Protein AF-A0A921DIH9-F1 (afdb_monomer)

Structure (mmCIF, N/CA/C/O backbone):
data_AF-A0A921DIH9-F1
#
_entry.id   AF-A0A921DIH9-F1
#
loop_
_atom_site.group_PDB
_atom_site.id
_atom_site.type_symbol
_atom_site.label_atom_id
_atom_site.label_alt_id
_atom_site.label_comp_id
_atom_site.label_asym_id
_atom_site.label_entity_id
_atom_site.label_seq_id
_atom_site.pdbx_PDB_ins_code
_atom_site.Cartn_x
_atom_site.Cartn_y
_atom_site.Cartn_z
_atom_site.occupancy
_atom_site.B_iso_or_equiv
_atom_site.auth_seq_id
_atom_site.auth_comp_id
_atom_site.auth_asym_id
_atom_site.auth_atom_id
_atom_site.pdbx_PDB_model_num
ATOM 1 N N . MET A 1 1 ? 16.502 -21.797 19.575 1.00 37.59 1 MET A N 1
ATOM 2 C CA . MET A 1 1 ? 16.586 -20.372 19.955 1.00 37.59 1 MET A CA 1
ATOM 3 C C . MET A 1 1 ? 15.197 -19.786 19.761 1.00 37.59 1 MET A C 1
ATOM 5 O O . MET A 1 1 ? 14.815 -19.519 18.633 1.00 37.59 1 MET A O 1
ATOM 9 N N . PHE A 1 2 ? 14.389 -19.754 20.820 1.00 39.44 2 PHE A N 1
ATOM 10 C CA . PHE A 1 2 ? 13.019 -19.241 20.759 1.00 39.44 2 PHE A CA 1
ATOM 11 C C . PHE A 1 2 ? 13.066 -17.741 21.042 1.00 39.44 2 PHE A C 1
ATOM 13 O O . PHE A 1 2 ? 13.572 -17.331 22.085 1.00 39.44 2 PHE A O 1
ATOM 20 N N . LEU A 1 3 ? 12.618 -16.938 20.079 1.00 33.50 3 LEU A N 1
ATOM 21 C CA . LEU A 1 3 ? 12.525 -15.490 20.225 1.00 33.50 3 LEU A CA 1
ATOM 22 C C . LEU A 1 3 ? 11.479 -15.159 21.296 1.00 33.50 3 LEU A C 1
ATOM 24 O O . LEU A 1 3 ? 10.417 -15.777 21.368 1.00 33.50 3 LEU A O 1
ATOM 28 N N . THR A 1 4 ? 11.832 -14.219 22.164 1.00 37.19 4 THR A N 1
ATOM 29 C CA . THR A 1 4 ? 11.051 -13.790 23.319 1.00 37.19 4 THR A CA 1
ATOM 30 C C . THR A 1 4 ? 9.763 -13.072 22.903 1.00 37.19 4 THR A C 1
ATOM 32 O O . THR A 1 4 ? 9.679 -12.410 21.869 1.00 37.19 4 THR A O 1
ATOM 35 N N . LYS A 1 5 ? 8.754 -13.216 23.764 1.00 39.66 5 LYS A N 1
ATOM 36 C CA . LYS A 1 5 ? 7.329 -12.865 23.625 1.00 39.66 5 LYS A CA 1
ATOM 37 C C . LYS A 1 5 ? 7.007 -11.388 23.314 1.00 39.66 5 LYS A C 1
ATOM 39 O O . LYS A 1 5 ? 5.841 -11.055 23.172 1.00 39.66 5 LYS A O 1
ATOM 44 N N . GLU A 1 6 ? 8.006 -10.511 23.220 1.00 40.56 6 GLU A N 1
ATOM 45 C CA . GLU A 1 6 ? 7.819 -9.069 22.968 1.00 40.56 6 GLU A CA 1
ATOM 46 C C . GLU A 1 6 ? 8.055 -8.655 21.503 1.00 40.56 6 GLU A C 1
ATOM 48 O O . GLU A 1 6 ? 7.704 -7.543 21.127 1.00 40.56 6 GLU A O 1
ATOM 53 N N . TYR A 1 7 ? 8.557 -9.559 20.648 1.00 40.53 7 TYR A N 1
ATOM 54 C CA . TYR A 1 7 ? 8.670 -9.350 19.191 1.00 40.53 7 TYR A CA 1
ATOM 55 C C . TYR A 1 7 ? 7.970 -10.443 18.358 1.00 40.53 7 TYR A C 1
ATOM 57 O O . TYR A 1 7 ? 8.099 -10.465 17.134 1.00 40.53 7 TYR A O 1
ATOM 65 N N . SER A 1 8 ? 7.234 -11.365 18.996 1.00 43.62 8 SER A N 1
ATOM 66 C CA . SER A 1 8 ? 6.705 -12.581 18.352 1.00 43.62 8 SER A CA 1
ATOM 67 C C . SER A 1 8 ? 5.543 -12.363 17.378 1.00 43.62 8 SER A C 1
ATOM 69 O O . SER A 1 8 ? 5.178 -13.303 16.679 1.00 43.62 8 SER A O 1
ATOM 71 N N . ASP A 1 9 ? 4.999 -11.146 17.294 1.00 46.88 9 ASP A N 1
ATOM 72 C CA . ASP A 1 9 ? 3.783 -10.843 16.529 1.00 46.88 9 ASP A CA 1
ATOM 73 C C . ASP A 1 9 ? 4.052 -9.952 15.304 1.00 46.88 9 ASP A C 1
ATOM 75 O O . ASP A 1 9 ? 3.179 -9.208 14.853 1.00 46.88 9 ASP A O 1
ATOM 79 N N . ILE A 1 10 ? 5.239 -10.045 14.690 1.00 53.78 10 ILE A N 1
ATOM 80 C CA . ILE A 1 10 ? 5.287 -9.772 13.248 1.00 53.78 10 ILE A CA 1
ATOM 81 C C . ILE A 1 10 ? 4.492 -10.907 12.607 1.00 53.78 10 ILE A C 1
ATOM 83 O O . ILE A 1 10 ? 5.004 -12.013 12.433 1.00 53.78 10 ILE A O 1
ATOM 87 N N . SER A 1 11 ? 3.210 -10.653 12.334 1.00 67.12 11 SER A N 1
ATOM 88 C CA . SER A 1 11 ? 2.311 -11.651 11.759 1.00 67.12 11 SER A CA 1
ATOM 89 C C . SER A 1 11 ? 2.969 -12.274 10.524 1.00 67.12 11 SER A C 1
ATOM 91 O O . SER A 1 11 ? 3.609 -11.583 9.727 1.00 67.12 11 SER A O 1
ATOM 93 N N . SER A 1 12 ? 2.836 -13.588 10.325 1.00 69.44 12 SER A N 1
ATOM 94 C CA . SER A 1 12 ? 3.383 -14.246 9.125 1.00 69.44 12 SER A CA 1
ATOM 95 C C . SER A 1 12 ? 2.834 -13.616 7.829 1.00 69.44 12 SER A C 1
ATOM 97 O O . SER A 1 12 ? 3.490 -13.643 6.788 1.00 69.44 12 SER A O 1
ATOM 99 N N . ALA A 1 13 ? 1.680 -12.945 7.906 1.00 73.38 13 ALA A N 1
ATOM 100 C CA . ALA A 1 13 ? 1.138 -12.079 6.866 1.00 73.38 13 ALA A CA 1
ATOM 101 C C . ALA A 1 13 ? 2.035 -10.873 6.524 1.00 73.38 13 ALA A C 1
ATOM 103 O O . ALA A 1 13 ? 2.199 -10.546 5.350 1.00 73.38 13 ALA A O 1
ATOM 104 N N . MET A 1 14 ? 2.661 -10.220 7.510 1.00 75.06 14 MET A N 1
ATOM 105 C CA . MET A 1 14 ? 3.652 -9.167 7.254 1.00 75.06 14 MET A CA 1
ATOM 106 C C . MET A 1 14 ? 4.903 -9.720 6.563 1.00 75.06 14 MET A C 1
ATOM 108 O O . MET A 1 14 ? 5.388 -9.101 5.619 1.00 75.06 14 MET A O 1
ATOM 112 N N . LEU A 1 15 ? 5.389 -10.898 6.973 1.00 83.12 15 LEU A N 1
ATOM 113 C CA . LEU A 1 15 ? 6.574 -11.531 6.371 1.00 83.12 15 LEU A CA 1
ATOM 114 C C . LEU A 1 15 ? 6.340 -12.001 4.929 1.00 83.12 15 LEU A C 1
ATOM 116 O O . LEU A 1 15 ? 7.264 -12.009 4.121 1.00 83.12 15 LEU A O 1
ATOM 120 N N . THR A 1 16 ? 5.107 -12.377 4.598 1.00 87.75 16 THR A N 1
ATOM 121 C CA . THR A 1 16 ? 4.718 -12.825 3.250 1.00 87.75 16 THR A CA 1
ATOM 122 C C . THR A 1 16 ? 4.193 -11.696 2.366 1.00 87.75 16 THR A C 1
ATOM 124 O O . THR A 1 16 ? 3.971 -11.894 1.174 1.00 87.75 16 THR A O 1
ATOM 127 N N . GLY A 1 17 ? 3.967 -10.506 2.929 1.00 91.31 17 GLY A N 1
ATOM 128 C CA . GLY A 1 17 ? 3.298 -9.414 2.228 1.00 91.31 17 GLY A CA 1
ATOM 129 C C . GLY A 1 17 ? 1.804 -9.659 1.981 1.00 91.31 17 GLY A C 1
ATOM 130 O O . GLY A 1 17 ? 1.204 -8.894 1.222 1.00 91.31 17 GLY A O 1
ATOM 131 N N . TYR A 1 18 ? 1.197 -10.665 2.629 1.00 93.75 18 TYR A N 1
ATOM 132 C CA . TYR A 1 18 ? -0.230 -11.007 2.556 1.00 93.75 18 TYR A CA 1
ATOM 133 C C . TYR A 1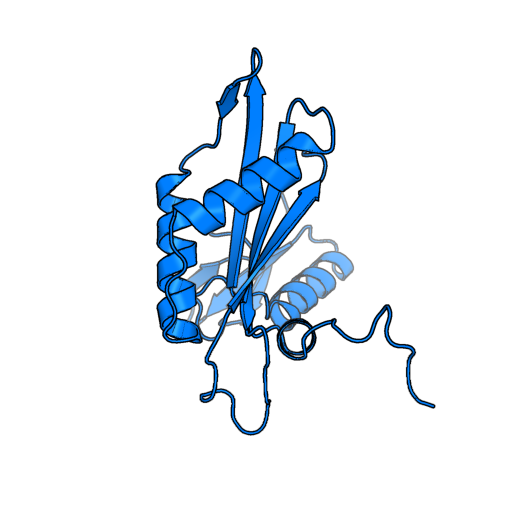 18 ? -1.082 -10.007 3.358 1.00 93.75 18 TYR A C 1
ATOM 135 O O . TYR A 1 18 ? -1.697 -10.305 4.379 1.00 93.75 18 TYR A O 1
ATOM 143 N N . SER A 1 19 ? -1.035 -8.754 2.918 1.00 94.69 19 SER A N 1
ATOM 144 C CA . SER A 1 19 ? -1.712 -7.608 3.518 1.00 94.69 19 SER A CA 1
ATOM 145 C C . SER A 1 19 ? -2.103 -6.604 2.445 1.00 94.69 19 SER A C 1
ATOM 147 O O . SER A 1 19 ? -1.471 -6.532 1.388 1.00 94.69 19 SER A O 1
ATOM 149 N N . VAL A 1 20 ? -3.121 -5.798 2.730 1.00 97.00 20 VAL A N 1
ATOM 150 C CA . VAL A 1 20 ? -3.551 -4.688 1.871 1.00 97.00 20 VAL A CA 1
ATOM 151 C C . VAL A 1 20 ? -3.296 -3.374 2.577 1.00 97.00 20 VAL A C 1
ATOM 153 O O . VAL A 1 20 ? -3.328 -3.304 3.803 1.00 97.00 20 VAL A O 1
ATOM 156 N N . PHE A 1 21 ? -3.033 -2.315 1.821 1.00 96.94 21 PHE A N 1
ATOM 157 C CA . PHE A 1 21 ? -2.804 -1.008 2.413 1.00 96.94 21 PHE A CA 1
ATOM 158 C C . PHE A 1 21 ? -3.357 0.132 1.569 1.00 96.94 21 PHE A C 1
ATOM 160 O O . PHE A 1 21 ? -3.606 0.024 0.368 1.00 96.94 21 PHE A O 1
ATOM 167 N N . THR A 1 22 ? -3.497 1.286 2.205 1.00 97.50 22 THR A N 1
ATOM 168 C CA . THR A 1 22 ? -3.682 2.566 1.532 1.00 97.50 22 THR A CA 1
ATOM 169 C C . THR A 1 22 ? -2.762 3.594 2.175 1.00 97.50 22 THR A C 1
ATOM 171 O O . THR A 1 22 ? -2.407 3.480 3.346 1.00 97.50 22 THR A O 1
ATOM 174 N N . THR A 1 23 ? -2.346 4.583 1.393 1.00 96.75 23 THR A N 1
ATOM 175 C CA . THR A 1 23 ? -1.481 5.670 1.852 1.00 96.75 23 THR A CA 1
ATOM 176 C C . THR A 1 23 ? -2.106 6.983 1.418 1.00 96.75 23 THR A C 1
ATOM 178 O O . THR A 1 23 ? -2.526 7.088 0.264 1.00 96.75 23 THR A O 1
ATOM 181 N N . PHE A 1 24 ? -2.144 7.969 2.306 1.00 96.44 24 PHE A N 1
ATOM 182 C CA . PHE A 1 24 ? -2.628 9.314 2.009 1.00 96.44 24 PHE A CA 1
ATOM 183 C C . PHE A 1 24 ? -1.930 10.355 2.878 1.00 96.44 24 PHE A C 1
ATOM 185 O O . PHE A 1 24 ? -1.359 10.043 3.921 1.00 96.44 24 PHE A O 1
ATOM 192 N N . THR A 1 25 ? -1.974 11.610 2.443 1.00 95.69 25 THR A N 1
ATOM 193 C CA . THR A 1 25 ? -1.528 12.732 3.266 1.00 95.69 25 THR A CA 1
ATOM 194 C C . THR A 1 25 ? -2.656 13.193 4.176 1.00 95.69 25 THR A C 1
ATOM 196 O O . THR A 1 25 ? -3.786 13.365 3.713 1.00 95.69 25 THR A O 1
ATOM 199 N N . VAL A 1 26 ? -2.331 13.442 5.437 1.00 96.19 26 VAL A N 1
ATOM 200 C CA . VAL A 1 26 ? -3.192 14.135 6.393 1.00 96.19 26 VAL A CA 1
ATOM 201 C C . VAL A 1 26 ? -2.622 15.516 6.672 1.00 96.19 26 VAL A C 1
ATOM 203 O O . VAL A 1 26 ? -1.403 15.680 6.751 1.00 96.19 26 VAL A O 1
ATOM 206 N N . GLU A 1 27 ? -3.500 16.490 6.851 1.00 95.38 27 GLU A N 1
ATOM 207 C CA . GLU A 1 27 ? -3.155 17.837 7.291 1.00 95.38 27 GLU A CA 1
ATOM 208 C C . GLU A 1 27 ? -3.973 18.187 8.533 1.00 95.38 27 GLU A C 1
ATOM 210 O O . GLU A 1 27 ? -5.162 17.872 8.606 1.00 95.38 27 GLU A O 1
ATOM 215 N N . ASN A 1 28 ? -3.334 18.826 9.510 1.00 93.62 28 ASN A N 1
ATOM 216 C CA . ASN A 1 28 ? -4.012 19.409 10.659 1.00 93.62 28 ASN A CA 1
ATOM 217 C C . ASN A 1 28 ? -3.991 20.930 10.516 1.00 93.62 28 ASN A C 1
ATOM 219 O O . ASN A 1 28 ? -2.932 21.553 10.578 1.00 93.62 28 ASN A O 1
ATOM 223 N N . ILE A 1 29 ? -5.168 21.515 10.299 1.00 93.69 29 ILE A N 1
ATOM 224 C CA . ILE A 1 29 ? -5.342 22.957 10.129 1.00 93.69 29 ILE A CA 1
ATOM 225 C C . ILE A 1 29 ? -6.380 23.409 11.150 1.00 93.69 29 ILE A C 1
ATOM 227 O O . ILE A 1 29 ? -7.531 22.975 11.097 1.00 93.69 29 ILE A O 1
ATOM 231 N N . ASN A 1 30 ? -5.981 24.283 12.077 1.00 92.06 30 ASN A N 1
ATOM 232 C CA . ASN A 1 30 ? -6.845 24.804 13.142 1.00 92.06 30 ASN A CA 1
ATOM 233 C C . ASN A 1 30 ? -7.549 23.688 13.943 1.00 92.06 30 ASN A C 1
ATOM 235 O O . ASN A 1 30 ? -8.764 23.733 14.142 1.00 92.06 30 ASN A O 1
ATOM 239 N N . ASN A 1 31 ? -6.792 22.668 14.364 1.00 88.38 31 ASN A N 1
ATOM 240 C CA . ASN A 1 31 ? -7.279 21.493 15.101 1.00 88.38 31 ASN A CA 1
ATOM 241 C C . ASN A 1 31 ? -8.338 20.659 14.355 1.00 88.38 31 ASN A C 1
ATOM 243 O O . ASN A 1 31 ? -9.114 19.932 14.976 1.00 88.38 31 ASN A O 1
ATOM 247 N N . LYS A 1 32 ? -8.377 20.742 13.021 1.00 92.12 32 LYS A N 1
ATOM 248 C CA . LYS A 1 32 ? -9.220 19.904 12.163 1.00 92.12 32 LYS A CA 1
ATOM 249 C C . LYS A 1 32 ? -8.353 19.053 11.248 1.00 92.12 32 LYS A C 1
ATOM 251 O O . LYS A 1 32 ? -7.366 19.530 10.694 1.00 92.12 32 LYS A O 1
ATOM 256 N N . ILE A 1 33 ? -8.759 17.798 11.087 1.00 94.31 33 ILE A N 1
ATOM 257 C CA . ILE A 1 33 ? -8.059 16.793 10.290 1.00 94.31 33 ILE A CA 1
ATOM 258 C C . ILE A 1 33 ? -8.624 16.806 8.871 1.00 94.31 33 ILE A C 1
ATOM 260 O O . ILE A 1 33 ? -9.817 16.578 8.673 1.00 94.31 33 ILE A O 1
ATOM 264 N N . TYR A 1 34 ? -7.760 17.027 7.887 1.00 95.75 34 TYR A N 1
ATOM 265 C CA . TYR A 1 34 ? -8.109 17.018 6.472 1.00 95.75 34 TYR A CA 1
ATOM 266 C C . TYR A 1 34 ? -7.359 15.904 5.754 1.00 95.75 34 TYR A C 1
ATOM 268 O O . TYR A 1 34 ? -6.140 15.776 5.861 1.00 95.75 34 TYR A O 1
ATOM 276 N N . VAL A 1 35 ? -8.101 15.104 4.989 1.00 96.06 35 VAL A N 1
ATOM 277 C CA . VAL A 1 35 ? -7.550 14.058 4.128 1.00 96.06 35 VAL A CA 1
ATOM 278 C C . VAL A 1 35 ? -8.201 14.172 2.759 1.00 96.06 35 VAL A C 1
ATOM 280 O O . VAL A 1 35 ? -9.422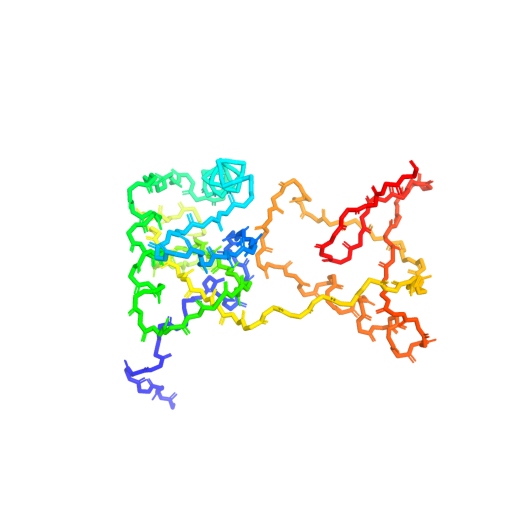 14.067 2.618 1.00 96.06 35 VAL A O 1
ATOM 283 N N . LYS A 1 36 ? -7.384 14.371 1.725 1.00 94.81 36 LYS A N 1
ATOM 284 C CA . LYS A 1 36 ? -7.876 14.405 0.347 1.00 94.81 36 LYS A CA 1
ATOM 285 C C . LYS A 1 36 ? -8.369 13.017 -0.057 1.00 94.81 36 LYS A C 1
ATOM 287 O O . LYS A 1 36 ? -7.682 12.028 0.172 1.00 94.81 36 LYS A O 1
ATOM 292 N N . ALA A 1 37 ? -9.540 12.966 -0.694 1.00 96.38 37 ALA A N 1
ATOM 293 C CA . ALA A 1 37 ? -10.123 11.736 -1.234 1.00 96.38 37 ALA A CA 1
ATOM 294 C C . ALA A 1 37 ? -10.271 10.597 -0.201 1.00 96.38 37 ALA A C 1
ATOM 296 O O . ALA A 1 37 ? -10.190 9.423 -0.562 1.00 96.38 37 ALA A O 1
ATOM 297 N N . PHE A 1 38 ? -10.492 10.932 1.078 1.00 97.31 38 PHE A N 1
ATOM 298 C CA . PHE A 1 38 ? -10.556 9.957 2.172 1.00 97.31 38 PHE A CA 1
ATOM 299 C C . PHE A 1 38 ? -11.488 8.779 1.869 1.00 97.31 38 PHE A C 1
ATOM 301 O O . PHE A 1 38 ? -11.075 7.628 1.971 1.00 97.31 38 PHE A O 1
ATOM 308 N N . GLU A 1 39 ? -12.704 9.053 1.397 1.00 97.25 39 GLU A N 1
ATOM 309 C CA . GLU A 1 39 ? -13.680 8.001 1.096 1.00 97.25 39 GLU A CA 1
ATOM 310 C C . GLU A 1 39 ? -13.218 7.063 -0.033 1.00 97.25 39 GLU A C 1
ATOM 312 O O . GLU A 1 39 ? -13.470 5.863 0.039 1.00 97.25 39 GLU A O 1
ATOM 317 N N . LEU A 1 40 ? -12.448 7.546 -1.020 1.00 97.81 40 LEU A N 1
ATOM 318 C CA . LEU A 1 40 ? -11.844 6.675 -2.041 1.00 97.81 40 LEU A CA 1
ATOM 319 C C . LEU A 1 40 ? -10.758 5.774 -1.440 1.00 97.81 40 LEU A C 1
ATOM 321 O O . LEU A 1 40 ? -10.663 4.595 -1.785 1.00 97.81 40 LEU A O 1
ATOM 325 N N . HIS A 1 41 ? -9.953 6.307 -0.515 1.00 97.88 41 HIS A N 1
ATOM 326 C CA . HIS A 1 41 ? -8.951 5.515 0.198 1.00 97.88 41 HIS A CA 1
ATOM 327 C C . HIS A 1 41 ? -9.594 4.424 1.057 1.00 97.88 41 HIS A C 1
ATOM 329 O O . HIS A 1 41 ? -9.106 3.294 1.029 1.00 97.88 41 HIS A O 1
ATOM 335 N N . ILE A 1 42 ? -10.666 4.750 1.788 1.00 98.00 42 ILE A N 1
ATOM 336 C CA . ILE A 1 42 ? -11.389 3.802 2.642 1.00 98.00 42 ILE A CA 1
ATOM 337 C C . ILE A 1 42 ? -12.116 2.756 1.808 1.00 98.00 42 ILE A C 1
ATOM 339 O O . ILE A 1 42 ? -12.002 1.571 2.115 1.00 98.00 42 ILE A O 1
ATOM 343 N N . LYS A 1 43 ? -12.800 3.163 0.732 1.00 97.88 43 LYS A N 1
ATOM 344 C CA . LYS A 1 43 ? -13.470 2.224 -0.170 1.00 97.88 43 LYS A CA 1
ATOM 345 C C . LYS A 1 43 ? -12.479 1.197 -0.715 1.00 97.88 43 LYS A C 1
ATOM 347 O O . LYS A 1 43 ? -12.663 0.010 -0.489 1.00 97.88 43 LYS A O 1
ATOM 352 N N . ARG A 1 44 ? -11.375 1.650 -1.322 1.00 97.12 44 ARG A N 1
ATOM 353 C CA . ARG A 1 44 ? -10.352 0.745 -1.867 1.00 97.12 44 ARG A CA 1
ATOM 354 C C . ARG A 1 44 ? -9.758 -0.176 -0.801 1.00 97.12 44 ARG A C 1
ATOM 356 O O . ARG A 1 44 ? -9.488 -1.336 -1.077 1.00 97.12 44 ARG A O 1
ATOM 363 N N . LEU A 1 45 ? -9.507 0.339 0.404 1.00 98.12 45 LEU A N 1
ATOM 364 C CA . LEU A 1 45 ? -8.944 -0.464 1.488 1.00 98.12 45 LEU A CA 1
ATOM 365 C C . LEU A 1 45 ? -9.903 -1.593 1.907 1.00 98.12 45 LEU A C 1
ATOM 367 O O . LEU A 1 45 ? -9.461 -2.726 2.078 1.00 98.12 45 LEU A O 1
ATOM 371 N N . LYS A 1 46 ? -11.200 -1.284 2.029 1.00 98.25 46 LYS A N 1
ATOM 372 C CA . LYS A 1 46 ? -12.254 -2.251 2.356 1.00 98.25 46 LYS A CA 1
ATOM 373 C C . LYS A 1 46 ? -12.453 -3.279 1.246 1.00 98.25 46 LYS A C 1
ATOM 375 O O . LYS A 1 46 ? -12.423 -4.465 1.546 1.00 98.25 46 LYS A O 1
ATOM 380 N N . ASP A 1 47 ? -12.575 -2.832 -0.004 1.00 98.12 47 ASP A N 1
ATOM 381 C CA . ASP A 1 47 ? -12.732 -3.718 -1.164 1.00 98.12 47 ASP A CA 1
ATOM 382 C C . ASP A 1 47 ? -11.543 -4.696 -1.259 1.00 98.12 47 ASP A C 1
ATOM 384 O O . ASP A 1 47 ? -11.720 -5.899 -1.408 1.00 98.12 47 ASP A O 1
ATOM 388 N N . ASN A 1 48 ? -10.307 -4.205 -1.099 1.00 97.88 48 ASN A N 1
ATOM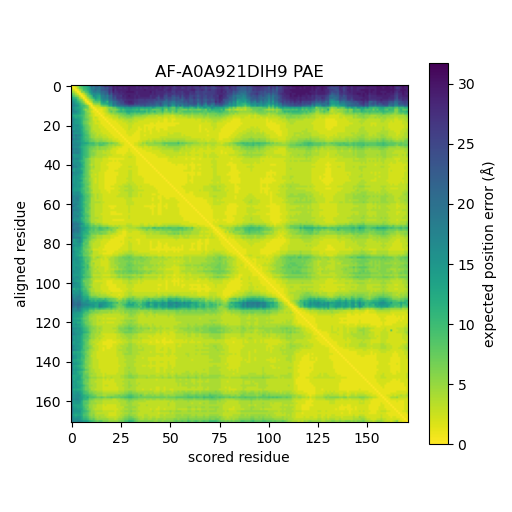 389 C CA . ASN A 1 48 ? -9.125 -5.068 -1.150 1.00 97.88 48 ASN A CA 1
ATOM 390 C C . ASN A 1 48 ? -9.077 -6.067 0.021 1.00 97.88 48 ASN A C 1
ATOM 392 O O . ASN A 1 48 ? -8.600 -7.186 -0.154 1.00 97.88 48 ASN A O 1
ATOM 396 N N . SER A 1 49 ? -9.542 -5.665 1.209 1.00 97.56 49 SER A N 1
ATOM 397 C CA . SER A 1 49 ? -9.650 -6.544 2.382 1.00 97.56 49 SER A CA 1
ATOM 398 C C . SER A 1 49 ? -10.684 -7.648 2.159 1.00 97.56 49 SER A C 1
ATOM 400 O O . SER A 1 49 ? -10.431 -8.803 2.491 1.00 97.56 49 SER A O 1
ATOM 402 N N . GLU A 1 50 ? -11.817 -7.314 1.539 1.00 97.50 50 GLU A N 1
ATOM 403 C CA . GLU A 1 50 ? -12.843 -8.282 1.149 1.00 97.50 50 GLU A CA 1
ATOM 404 C C . GLU A 1 50 ? -12.292 -9.307 0.160 1.00 97.50 50 GLU A C 1
ATOM 406 O O . GLU A 1 50 ? -12.406 -10.505 0.390 1.00 97.50 50 GLU A O 1
ATOM 411 N N . VAL A 1 51 ? -11.629 -8.844 -0.902 1.00 96.44 51 VAL A N 1
ATOM 412 C CA . VAL A 1 51 ? -11.075 -9.730 -1.933 1.00 96.44 51 VAL A CA 1
ATOM 413 C C . VAL A 1 51 ? -10.014 -10.671 -1.360 1.00 96.44 51 VAL A C 1
ATOM 415 O O . VAL A 1 51 ? -9.982 -11.843 -1.723 1.00 96.44 51 VAL A O 1
ATOM 418 N N . LEU A 1 52 ? -9.134 -10.178 -0.480 1.00 94.00 52 LEU A N 1
ATOM 419 C CA . LEU A 1 52 ? -7.995 -10.969 -0.004 1.00 94.00 52 LEU A CA 1
ATOM 420 C C . LEU A 1 52 ? -8.322 -11.857 1.208 1.00 94.00 52 LEU A C 1
ATOM 422 O O . LEU A 1 52 ? -7.699 -12.908 1.375 1.00 94.00 52 LEU A O 1
ATOM 426 N N . PHE A 1 53 ? -9.258 -11.430 2.062 1.00 94.50 53 PHE A N 1
ATOM 427 C CA . PHE A 1 53 ? -9.537 -12.073 3.353 1.00 94.50 53 PHE A CA 1
ATOM 428 C C . PHE A 1 53 ? -10.994 -12.495 3.541 1.00 94.50 53 PHE A C 1
ATOM 430 O O . PHE A 1 53 ? -11.288 -13.173 4.518 1.00 94.50 53 PHE A O 1
ATOM 437 N N . GLY A 1 54 ? -11.918 -12.057 2.682 1.00 96.44 54 GLY A N 1
ATOM 438 C CA . GLY A 1 54 ? -13.358 -12.223 2.904 1.00 96.44 54 GLY A CA 1
ATOM 439 C C . GLY A 1 54 ? -13.903 -11.390 4.071 1.00 96.44 54 GLY A C 1
ATOM 440 O O . GLY A 1 54 ? -15.008 -11.643 4.540 1.00 96.44 54 GLY A O 1
ATOM 441 N N . ILE A 1 55 ? -13.134 -10.413 4.570 1.00 97.12 55 ILE A N 1
ATOM 442 C CA . ILE A 1 55 ? -13.468 -9.636 5.770 1.00 97.12 55 ILE A CA 1
ATOM 443 C C . ILE A 1 55 ? -13.427 -8.146 5.449 1.00 97.12 55 ILE A C 1
ATOM 445 O O . ILE A 1 55 ? -12.423 -7.623 4.959 1.00 97.12 55 ILE A O 1
ATOM 449 N N . ILE A 1 56 ? -14.509 -7.448 5.791 1.00 97.81 56 ILE A N 1
ATOM 450 C CA . ILE A 1 56 ? -14.654 -6.005 5.601 1.00 97.81 56 ILE A CA 1
ATOM 451 C C . ILE A 1 56 ? -14.621 -5.315 6.969 1.00 97.81 56 ILE A C 1
ATOM 453 O O . ILE A 1 56 ? -15.623 -5.365 7.685 1.00 97.81 56 ILE A O 1
ATOM 457 N N . PRO A 1 57 ? -13.534 -4.616 7.344 1.00 96.69 57 PRO A N 1
ATOM 458 C CA . PRO A 1 57 ? -13.558 -3.800 8.548 1.00 96.69 57 PRO A CA 1
ATOM 459 C C . PRO A 1 57 ? -14.540 -2.638 8.407 1.00 96.69 57 PRO A C 1
ATOM 461 O O . PRO A 1 57 ? -14.747 -2.056 7.330 1.00 96.69 57 PRO A O 1
ATOM 464 N N . THR A 1 58 ? -15.14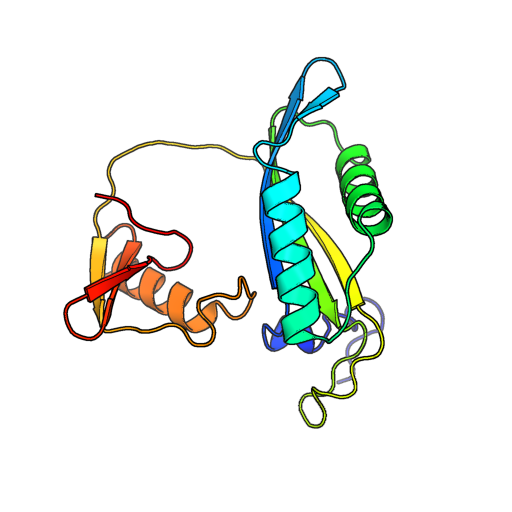1 -2.264 9.527 1.00 97.31 58 THR A N 1
ATOM 465 C CA . THR A 1 58 ? -16.051 -1.130 9.590 1.00 97.31 58 THR A CA 1
ATOM 466 C C . THR A 1 58 ? -15.286 0.178 9.409 1.00 97.31 58 THR A C 1
ATOM 468 O O . THR A 1 58 ? -14.112 0.328 9.760 1.00 97.31 58 THR A O 1
ATOM 471 N N . ARG A 1 59 ? -15.979 1.193 8.882 1.00 96.12 59 ARG A N 1
ATOM 472 C CA . ARG A 1 59 ? -15.414 2.545 8.782 1.00 96.12 59 ARG A CA 1
ATOM 473 C C . ARG A 1 59 ? -15.036 3.087 10.164 1.00 96.12 59 ARG A C 1
ATOM 475 O O . ARG A 1 59 ? -14.026 3.769 10.288 1.00 96.12 59 ARG A O 1
ATOM 482 N N . THR A 1 60 ? -15.839 2.776 11.180 1.00 97.50 60 THR A N 1
ATOM 483 C CA . THR A 1 60 ? -15.622 3.208 12.563 1.00 97.50 60 THR A CA 1
ATOM 484 C C . THR A 1 60 ? -14.319 2.653 13.127 1.00 97.50 60 THR A C 1
ATOM 486 O O . THR A 1 60 ? -13.548 3.425 13.685 1.00 97.50 60 THR A O 1
ATOM 489 N N . GLU A 1 61 ? -14.020 1.367 12.920 1.00 97.19 61 GLU A N 1
ATOM 490 C CA . GLU A 1 61 ? -12.748 0.765 13.349 1.00 97.19 61 GLU A CA 1
ATOM 491 C C . GLU A 1 61 ? -11.551 1.432 12.670 1.00 97.19 61 GLU A C 1
ATOM 493 O O . GLU A 1 61 ? -10.585 1.799 13.339 1.00 97.19 61 GLU A O 1
ATOM 498 N N . ILE A 1 62 ? -11.628 1.656 11.353 1.00 97.44 62 ILE A N 1
ATOM 499 C CA . ILE A 1 62 ? -10.543 2.310 10.609 1.00 97.44 62 ILE A CA 1
ATOM 500 C C . ILE A 1 62 ? -10.316 3.736 11.123 1.00 97.44 62 ILE A C 1
ATOM 502 O O . ILE A 1 62 ? -9.180 4.124 11.391 1.00 97.44 62 ILE A O 1
ATOM 506 N N . VAL A 1 63 ? -11.386 4.517 11.291 1.00 97.00 63 VAL A N 1
ATOM 507 C CA . VAL A 1 63 ? -11.298 5.894 11.797 1.00 97.00 63 VAL A CA 1
ATOM 508 C C . VAL A 1 63 ? -10.767 5.921 13.227 1.00 97.00 63 VAL A C 1
ATOM 510 O O . VAL A 1 63 ? -9.894 6.734 13.513 1.00 97.00 63 VAL A O 1
ATOM 513 N N . ALA A 1 64 ? -11.215 5.017 14.101 1.00 97.19 64 ALA A N 1
ATOM 514 C CA . ALA A 1 64 ? -10.726 4.933 15.473 1.00 97.19 64 ALA A CA 1
ATOM 515 C C . ALA A 1 64 ? -9.207 4.703 15.524 1.00 97.19 64 ALA A C 1
ATOM 517 O O . ALA A 1 64 ? -8.512 5.392 16.268 1.00 97.19 64 ALA A O 1
ATOM 518 N N . GLN A 1 65 ? -8.675 3.808 14.684 1.00 97.25 65 GLN A N 1
ATOM 519 C CA . GLN A 1 65 ? -7.232 3.559 14.601 1.00 97.25 65 GLN A CA 1
ATOM 520 C C . GLN A 1 65 ? -6.457 4.772 14.073 1.00 97.25 65 GLN A C 1
ATOM 522 O O . GLN A 1 65 ? -5.407 5.118 14.615 1.00 97.25 65 GLN A O 1
ATOM 527 N N . ILE A 1 66 ? -6.986 5.458 13.053 1.00 96.31 66 ILE A N 1
ATOM 528 C CA . ILE A 1 66 ? -6.387 6.694 12.528 1.00 96.31 66 ILE A CA 1
ATOM 529 C C . ILE A 1 66 ? -6.350 7.774 13.614 1.00 96.31 66 ILE A C 1
ATOM 531 O O . ILE A 1 66 ? -5.305 8.377 13.844 1.00 96.31 66 ILE A O 1
ATOM 535 N N . THR A 1 67 ? -7.475 8.029 14.284 1.00 95.12 67 THR A N 1
ATOM 536 C CA . THR A 1 67 ? -7.577 9.071 15.309 1.00 95.12 67 THR A CA 1
ATOM 537 C C . THR A 1 67 ? -6.680 8.764 16.502 1.00 95.12 67 THR A C 1
ATOM 539 O O . THR A 1 67 ? -5.975 9.662 16.955 1.00 95.12 67 THR A O 1
ATOM 542 N N . ASN A 1 68 ? -6.643 7.507 16.955 1.00 95.81 68 ASN A N 1
ATOM 543 C CA . ASN A 1 68 ? -5.753 7.068 18.028 1.00 95.81 68 ASN A CA 1
ATOM 544 C C . ASN A 1 68 ? -4.276 7.297 17.675 1.00 95.81 68 ASN A C 1
ATOM 546 O O . ASN A 1 68 ? -3.524 7.826 18.488 1.00 95.81 68 ASN A O 1
ATOM 550 N N . PHE A 1 69 ? -3.860 6.962 16.449 1.00 95.56 69 PHE A N 1
ATOM 551 C CA . PHE A 1 69 ? -2.500 7.240 15.981 1.00 95.56 69 PHE A CA 1
ATOM 552 C C . PHE A 1 69 ? -2.208 8.749 15.959 1.00 95.56 69 PHE A C 1
ATOM 554 O O . PHE A 1 69 ? -1.188 9.206 16.471 1.00 95.56 69 PHE A O 1
ATOM 561 N N . LEU A 1 70 ? -3.127 9.547 15.411 1.00 94.50 70 LEU A N 1
ATOM 562 C CA . LEU A 1 70 ? -2.942 10.991 15.250 1.00 94.50 70 LEU A CA 1
ATOM 563 C C . LEU A 1 70 ? -2.964 11.772 16.570 1.00 94.50 70 LEU A C 1
ATOM 565 O O . LEU A 1 70 ? -2.395 12.859 16.626 1.00 94.50 70 LEU A O 1
ATOM 569 N N . SER A 1 71 ? -3.580 11.245 17.633 1.00 93.56 71 SER A N 1
ATOM 570 C CA . SER A 1 71 ? -3.573 11.889 18.954 1.00 93.56 71 SER A CA 1
ATOM 571 C C . SER A 1 71 ? -2.248 11.751 19.709 1.00 93.56 71 SER A C 1
ATOM 573 O O . SER A 1 71 ? -2.044 12.446 20.699 1.00 93.56 71 SER A O 1
ATOM 575 N N . GLN A 1 72 ? -1.341 10.875 19.266 1.00 90.88 72 GLN A N 1
ATOM 576 C CA . GLN A 1 72 ? -0.101 10.576 19.996 1.00 90.88 72 GLN A CA 1
ATOM 577 C C . GLN A 1 72 ? 0.964 11.672 19.877 1.00 90.88 72 GLN A C 1
ATOM 579 O O . GLN A 1 72 ? 1.830 11.783 20.744 1.00 90.88 72 GLN A O 1
ATOM 584 N N . LYS A 1 73 ? 0.945 12.471 18.805 1.00 86.44 73 LYS A N 1
ATOM 585 C CA . LYS A 1 73 ? 1.950 13.511 18.559 1.00 86.44 73 LYS A CA 1
ATOM 586 C C . LYS A 1 73 ? 1.356 14.651 17.742 1.00 86.44 73 LYS A C 1
ATOM 588 O O . LYS A 1 73 ? 0.578 14.414 16.827 1.00 86.44 73 LYS A O 1
ATOM 593 N N . LEU A 1 74 ? 1.778 15.883 18.026 1.00 89.06 74 LEU A N 1
ATOM 594 C CA . LEU A 1 74 ? 1.439 17.042 17.200 1.00 89.06 74 LEU A CA 1
ATOM 595 C C . LEU A 1 74 ? 2.035 16.916 15.792 1.00 89.06 74 LEU A C 1
ATOM 597 O O . LEU A 1 74 ? 3.160 16.447 15.609 1.00 89.06 74 LEU A O 1
ATOM 601 N N . TYR A 1 75 ? 1.279 17.372 14.798 1.00 90.31 75 TYR A N 1
ATOM 602 C CA . TYR A 1 75 ? 1.687 17.381 13.399 1.00 90.31 75 TYR A CA 1
ATOM 603 C C . TYR A 1 75 ? 0.965 18.483 12.632 1.00 90.31 75 TYR A C 1
ATOM 605 O O . TYR A 1 75 ? -0.179 18.800 12.942 1.00 90.31 75 TYR A O 1
ATOM 613 N N . THR A 1 76 ? 1.612 19.008 11.591 1.00 91.38 76 THR A N 1
ATOM 614 C CA . THR A 1 76 ? 0.966 19.889 10.602 1.00 91.38 76 THR A CA 1
ATOM 615 C C . THR A 1 76 ? 0.566 19.097 9.362 1.00 91.38 76 THR A C 1
ATOM 617 O O . THR A 1 76 ? -0.544 19.238 8.858 1.00 91.38 76 THR A O 1
ATOM 620 N N . LYS A 1 77 ? 1.456 18.218 8.885 1.00 94.19 77 LYS A N 1
ATOM 621 C CA . LYS A 1 77 ? 1.236 17.363 7.716 1.00 94.19 77 LYS A CA 1
ATOM 622 C C . LYS A 1 77 ? 2.002 16.052 7.849 1.00 94.19 77 LYS A C 1
ATOM 624 O O . LYS A 1 77 ? 3.174 16.062 8.219 1.00 94.19 77 LYS A O 1
ATOM 629 N N . GLN A 1 78 ? 1.361 14.931 7.533 1.00 94.81 78 GLN A N 1
ATOM 630 C CA . GLN A 1 78 ? 1.994 13.609 7.549 1.00 94.81 78 GLN A CA 1
ATOM 631 C C . GLN A 1 78 ? 1.530 12.751 6.377 1.00 94.81 78 GLN A C 1
ATOM 633 O O . GLN A 1 78 ? 0.425 12.916 5.866 1.00 94.81 78 GLN A O 1
ATOM 638 N N . LEU A 1 79 ? 2.368 11.801 5.974 1.00 95.62 79 LEU A N 1
ATOM 639 C CA . LEU A 1 79 ? 1.979 10.695 5.112 1.00 95.62 79 LEU A CA 1
ATOM 640 C C . LEU A 1 79 ? 1.584 9.524 6.010 1.00 95.62 79 LEU A C 1
ATOM 642 O O . LEU A 1 79 ? 2.459 8.919 6.630 1.00 95.62 79 LEU A O 1
ATOM 646 N N . LEU A 1 80 ? 0.292 9.205 6.070 1.00 96.62 80 LEU A N 1
ATOM 647 C CA . LEU A 1 80 ? -0.202 8.030 6.781 1.00 96.62 80 LEU A CA 1
ATOM 648 C C . LEU A 1 80 ? -0.299 6.846 5.838 1.00 96.62 80 LEU A C 1
ATOM 650 O O . LEU A 1 80 ? -0.739 6.973 4.694 1.00 96.62 80 LEU A O 1
ATOM 654 N N . ARG A 1 81 ? 0.047 5.677 6.362 1.00 96.69 81 ARG A N 1
ATOM 655 C CA . ARG A 1 81 ? -0.256 4.380 5.779 1.00 96.69 81 ARG A CA 1
ATOM 656 C C . ARG A 1 81 ? -1.142 3.610 6.744 1.00 96.69 81 ARG A C 1
ATOM 658 O O . ARG A 1 81 ? -0.834 3.503 7.925 1.00 96.69 81 ARG A O 1
ATOM 665 N N . ILE A 1 82 ? -2.209 3.039 6.206 1.00 96.94 82 ILE A N 1
ATOM 666 C CA . ILE A 1 82 ?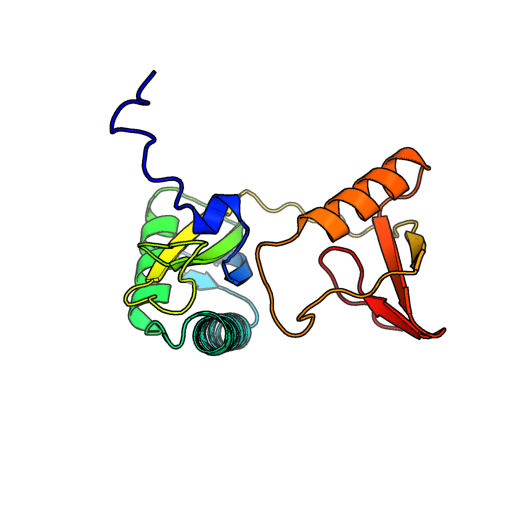 -3.076 2.099 6.909 1.00 96.94 82 ILE A CA 1
ATOM 667 C C . ILE A 1 82 ? -2.916 0.757 6.222 1.00 96.94 82 ILE A C 1
ATOM 669 O O . ILE A 1 82 ? -3.095 0.685 5.005 1.00 96.94 82 ILE A O 1
ATOM 673 N N . ALA A 1 83 ? -2.588 -0.276 6.986 1.00 95.94 83 ALA A N 1
ATOM 674 C CA . ALA A 1 83 ? -2.513 -1.648 6.513 1.00 95.94 83 ALA A CA 1
ATOM 675 C C . ALA A 1 83 ? -3.548 -2.516 7.233 1.00 95.94 83 ALA A C 1
ATOM 677 O O . ALA A 1 83 ? -3.762 -2.350 8.433 1.00 95.94 83 ALA A O 1
ATOM 678 N N . ILE A 1 84 ? -4.157 -3.443 6.495 1.00 96.00 84 ILE A N 1
ATOM 679 C CA . ILE A 1 84 ? -4.981 -4.526 7.028 1.00 96.00 84 ILE A CA 1
ATOM 680 C C . ILE A 1 84 ? -4.268 -5.839 6.738 1.00 96.00 84 ILE A C 1
ATOM 682 O O . ILE A 1 84 ? -3.848 -6.088 5.603 1.00 96.00 84 ILE A O 1
ATOM 686 N N . TYR A 1 85 ? -4.147 -6.677 7.757 1.00 94.25 85 TYR A N 1
ATOM 687 C CA . TYR A 1 85 ? -3.565 -8.007 7.645 1.00 94.25 85 TYR A CA 1
ATOM 688 C C . TYR A 1 85 ? -4.316 -8.996 8.544 1.00 94.25 85 TYR A C 1
ATOM 690 O O . TYR A 1 85 ? -4.934 -8.575 9.524 1.00 94.25 85 TYR A O 1
ATOM 698 N N . PRO A 1 86 ? -4.275 -10.302 8.249 1.00 92.88 86 PRO A N 1
ATOM 699 C CA . PRO A 1 86 ? -4.856 -11.317 9.115 1.00 92.88 86 PRO A CA 1
ATOM 700 C C . PRO A 1 86 ? -4.180 -11.337 10.486 1.00 92.88 86 PRO A C 1
ATOM 702 O O . PRO A 1 86 ? -2.953 -11.374 10.580 1.00 92.88 86 PRO A O 1
ATOM 705 N N . LYS A 1 87 ? -4.978 -11.363 11.554 1.00 89.06 87 LYS A N 1
ATOM 706 C CA . LYS A 1 87 ? -4.474 -11.453 12.934 1.00 89.06 87 LYS A CA 1
ATOM 707 C C . LYS A 1 87 ? -3.703 -12.754 13.176 1.00 89.06 87 LYS A C 1
ATOM 709 O O . LYS A 1 87 ? -2.697 -12.765 13.874 1.00 89.06 87 LYS A O 1
ATOM 714 N N . SER A 1 88 ? -4.185 -13.836 12.570 1.00 86.00 88 SER A N 1
ATOM 715 C CA . SER A 1 88 ? -3.519 -15.132 12.476 1.00 86.00 88 SER A CA 1
ATOM 716 C C . SER A 1 88 ? -3.446 -15.522 11.004 1.00 86.00 88 SER A C 1
ATOM 718 O O . SER A 1 88 ? -4.419 -15.341 10.272 1.00 86.00 88 SER A O 1
ATOM 720 N N . PHE A 1 89 ? -2.295 -16.022 10.557 1.00 87.62 89 PHE A N 1
ATOM 721 C CA . PHE A 1 89 ? -2.098 -16.423 9.168 1.00 87.62 89 PHE A CA 1
ATOM 722 C C . PHE A 1 89 ? -1.293 -17.717 9.082 1.00 87.62 89 PHE A C 1
ATOM 724 O O . PHE A 1 89 ? -0.195 -17.833 9.635 1.00 87.62 89 PHE A O 1
ATOM 731 N N . SER A 1 90 ? -1.844 -18.685 8.352 1.00 86.94 90 SER A N 1
ATOM 732 C CA . SER A 1 90 ? -1.181 -19.938 8.017 1.00 86.94 90 SER A CA 1
ATOM 733 C C . SER A 1 90 ? -0.874 -19.963 6.527 1.00 86.94 90 SER A C 1
ATOM 735 O O . SER A 1 90 ? -1.785 -19.960 5.704 1.00 86.94 90 SER A O 1
ATOM 737 N N . ILE A 1 91 ? 0.408 -20.053 6.172 1.00 87.62 91 ILE A N 1
ATOM 738 C CA . ILE A 1 91 ? 0.834 -20.171 4.769 1.00 87.62 91 ILE A CA 1
ATOM 739 C C . ILE A 1 91 ? 0.278 -21.453 4.133 1.00 87.62 91 ILE A C 1
ATOM 741 O O . ILE A 1 91 ? -0.040 -21.461 2.949 1.00 87.62 91 ILE A O 1
ATOM 745 N N . SER A 1 92 ? 0.129 -22.533 4.910 1.00 90.44 92 SER A N 1
ATOM 746 C CA . SER A 1 92 ? -0.433 -23.795 4.415 1.00 90.44 92 SER A CA 1
ATOM 747 C C . SER A 1 92 ? -1.956 -23.769 4.291 1.00 90.44 92 SER A C 1
ATOM 749 O O . SER A 1 92 ? -2.518 -24.630 3.617 1.00 90.44 92 SER A O 1
ATOM 751 N N . ARG A 1 93 ? -2.627 -22.807 4.939 1.00 89.88 93 ARG A N 1
ATOM 752 C CA . ARG A 1 93 ? -4.088 -22.655 4.943 1.00 89.88 93 ARG A CA 1
ATOM 753 C C . ARG A 1 93 ? -4.498 -21.175 4.874 1.00 89.88 93 ARG A C 1
ATOM 755 O O . ARG A 1 93 ? -5.129 -20.668 5.801 1.00 89.88 93 ARG A O 1
ATOM 762 N N . PRO A 1 94 ? -4.157 -20.463 3.785 1.00 88.81 94 PRO A N 1
ATOM 763 C CA . PRO A 1 94 ? -4.390 -19.021 3.678 1.00 88.81 94 PRO A CA 1
ATOM 764 C C . PRO A 1 94 ? -5.879 -18.647 3.621 1.00 88.81 94 PRO A C 1
ATOM 766 O O . PRO A 1 94 ? -6.213 -17.478 3.768 1.00 88.81 94 PRO A O 1
ATOM 769 N N . SER A 1 95 ? -6.774 -19.620 3.427 1.00 90.25 95 SER A N 1
ATOM 770 C CA . SER A 1 95 ? -8.227 -19.430 3.427 1.00 90.25 95 SER A CA 1
ATOM 771 C C . SER A 1 95 ? -8.866 -19.451 4.820 1.00 90.25 95 SER A C 1
ATOM 773 O O . SER A 1 95 ? -10.024 -19.075 4.946 1.00 90.25 95 SER A O 1
ATOM 775 N N . GLU A 1 96 ? -8.164 -19.894 5.869 1.00 91.75 96 GLU A N 1
ATOM 776 C CA . GLU A 1 96 ? -8.717 -20.016 7.234 1.00 91.75 96 GLU A CA 1
ATOM 777 C C . GLU A 1 96 ? -8.626 -18.701 8.037 1.00 91.75 96 GLU A C 1
ATOM 779 O O . GLU A 1 96 ? -8.442 -18.698 9.254 1.00 91.75 96 GLU A O 1
ATOM 784 N N . ILE A 1 97 ? -8.728 -17.558 7.358 1.00 92.56 97 ILE A N 1
ATOM 785 C CA . ILE A 1 97 ? -8.657 -16.243 7.996 1.00 92.56 97 ILE A CA 1
ATOM 786 C C . ILE A 1 97 ? -10.010 -15.928 8.637 1.00 92.56 97 ILE A C 1
ATOM 788 O O . ILE A 1 97 ? -11.022 -15.833 7.950 1.00 92.56 97 ILE A O 1
ATOM 792 N N . SER A 1 98 ? -10.019 -15.735 9.955 1.00 93.12 98 SER A N 1
ATOM 793 C CA . SER A 1 98 ? -11.228 -15.402 10.720 1.00 93.12 98 SER A CA 1
ATOM 794 C C . SER A 1 98 ? -11.262 -13.959 11.227 1.00 93.12 98 SER A C 1
ATOM 796 O O . SER A 1 98 ? -12.334 -13.425 11.495 1.00 93.12 98 SER A O 1
ATOM 798 N N . GLU A 1 99 ? -10.099 -13.318 11.369 1.00 93.31 99 GLU A N 1
ATOM 799 C CA . GLU A 1 99 ? -9.958 -11.978 11.941 1.00 93.31 99 GLU A CA 1
ATOM 800 C C . GLU A 1 99 ? -8.845 -11.191 11.243 1.00 93.31 99 GLU A C 1
ATOM 802 O O . GLU A 1 99 ? -7.795 -11.737 10.887 1.00 93.31 99 GLU A O 1
ATOM 807 N N . VAL A 1 100 ? -9.042 -9.876 11.127 1.00 94.75 100 VAL A N 1
ATOM 808 C CA . VAL A 1 100 ? -8.040 -8.934 10.617 1.00 94.75 100 VAL A CA 1
ATOM 809 C C . VAL A 1 100 ? -7.635 -7.919 11.683 1.00 94.75 100 VAL A C 1
ATOM 811 O O . VAL A 1 100 ? -8.394 -7.608 12.597 1.00 94.75 100 VAL A O 1
ATOM 814 N N . GLN A 1 101 ? -6.431 -7.376 11.546 1.00 93.62 101 GLN A N 1
ATOM 815 C CA . GLN A 1 101 ? -5.919 -6.256 12.324 1.00 93.62 101 GLN A CA 1
ATOM 816 C C . GLN A 1 101 ? -5.642 -5.064 11.414 1.00 93.62 101 GLN A C 1
ATOM 818 O O . GLN A 1 101 ? -5.258 -5.223 10.255 1.00 93.62 101 GLN A O 1
ATOM 823 N N . ILE A 1 102 ? -5.820 -3.865 11.967 1.00 95.44 102 ILE A N 1
ATOM 824 C CA . ILE A 1 102 ? -5.510 -2.593 11.317 1.00 95.44 102 ILE A CA 1
ATOM 825 C C . ILE A 1 102 ? -4.285 -2.005 12.007 1.00 95.44 102 ILE A C 1
ATOM 827 O O . ILE A 1 102 ? -4.298 -1.802 13.219 1.00 95.44 102 ILE A O 1
ATOM 831 N N . VAL A 1 103 ? -3.253 -1.683 11.233 1.00 94.38 103 VAL A N 1
ATOM 832 C CA . VAL A 1 103 ? -2.078 -0.949 11.714 1.00 94.38 103 VAL A CA 1
ATOM 833 C C . VAL A 1 103 ? -1.955 0.361 10.960 1.00 94.38 103 VAL A C 1
ATOM 835 O O . VAL A 1 103 ? -2.074 0.411 9.733 1.00 94.38 103 VAL A O 1
ATOM 838 N N . VAL A 1 104 ? -1.698 1.425 11.714 1.00 95.94 104 VAL A N 1
ATOM 839 C CA . VAL A 1 104 ? -1.473 2.770 11.192 1.00 95.94 104 VAL A CA 1
ATOM 840 C C . VAL A 1 104 ? -0.026 3.150 11.450 1.00 95.94 104 VAL A C 1
ATOM 842 O O . VAL A 1 104 ? 0.471 3.037 12.568 1.00 95.94 104 VAL A O 1
ATOM 845 N N . THR A 1 105 ? 0.652 3.607 10.406 1.00 94.75 105 THR A N 1
ATOM 846 C CA . THR A 1 105 ? 1.977 4.212 10.509 1.00 94.75 105 THR A CA 1
ATOM 847 C C . THR A 1 105 ? 1.965 5.576 9.845 1.00 94.75 105 THR A C 1
ATOM 849 O O . THR A 1 105 ? 1.172 5.846 8.940 1.00 94.75 105 THR A O 1
ATOM 852 N N . GLY A 1 106 ? 2.848 6.455 10.298 1.00 94.12 106 GLY A N 1
ATOM 853 C CA . GLY A 1 106 ? 2.940 7.815 9.799 1.00 94.12 106 GLY A CA 1
ATOM 854 C C . GLY A 1 106 ? 4.381 8.276 9.766 1.00 94.12 106 GLY A C 1
ATOM 855 O O . GLY A 1 106 ? 5.208 7.855 10.574 1.00 94.12 106 GLY A O 1
ATOM 856 N N . ARG A 1 107 ? 4.678 9.142 8.807 1.00 92.88 107 ARG A N 1
ATOM 857 C CA . ARG A 1 107 ? 5.948 9.859 8.729 1.00 92.88 107 ARG A CA 1
ATOM 858 C C . ARG A 1 107 ? 5.711 11.278 8.250 1.00 92.88 107 ARG A C 1
ATOM 860 O O . ARG A 1 107 ? 4.695 11.560 7.610 1.00 92.88 107 ARG A O 1
ATOM 867 N N . GLU A 1 108 ? 6.663 12.156 8.529 1.00 88.81 108 GLU A N 1
ATOM 868 C CA . GLU A 1 108 ? 6.666 13.493 7.943 1.00 88.81 108 GLU A CA 1
ATOM 869 C C . GLU A 1 108 ? 6.649 13.402 6.416 1.00 88.81 108 GLU A C 1
ATOM 871 O O . GLU A 1 108 ? 7.233 12.497 5.808 1.00 88.81 108 GLU A O 1
ATOM 876 N N . TYR A 1 109 ? 5.913 14.320 5.797 1.00 85.81 109 TYR A N 1
ATOM 877 C CA . TYR A 1 109 ? 5.746 14.357 4.355 1.00 85.81 109 TYR A CA 1
ATOM 878 C C . TYR A 1 109 ? 6.347 15.633 3.792 1.00 85.81 109 TYR A C 1
ATOM 880 O O . TYR A 1 109 ? 5.788 16.714 3.966 1.00 85.81 109 TYR A O 1
ATOM 888 N N . ASN A 1 110 ? 7.431 15.463 3.040 1.00 80.88 110 ASN A N 1
ATOM 889 C CA . ASN A 1 110 ? 8.035 16.504 2.225 1.00 80.88 110 ASN A CA 1
ATOM 890 C C . ASN A 1 110 ? 7.908 16.075 0.764 1.00 80.88 110 ASN A C 1
ATOM 892 O O . ASN A 1 110 ? 8.380 15.001 0.392 1.00 80.88 110 ASN A O 1
ATOM 896 N N . SER A 1 111 ? 7.235 16.882 -0.055 1.00 76.94 111 SER A N 1
ATOM 897 C CA . SE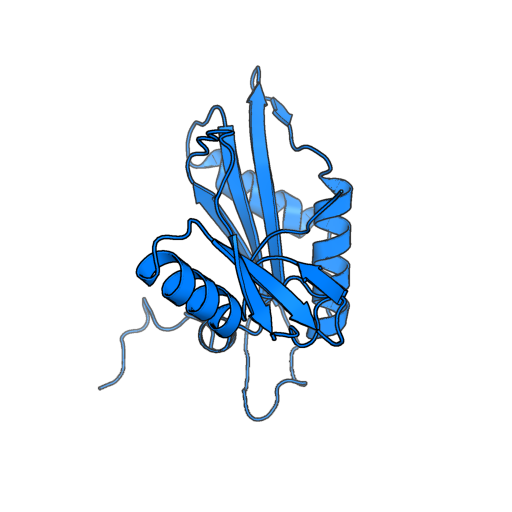R A 1 111 ? 7.136 16.626 -1.492 1.00 76.94 111 SER A CA 1
ATOM 898 C C . SER A 1 111 ? 7.970 17.619 -2.270 1.00 76.94 111 SER A C 1
ATOM 900 O O . SER A 1 111 ? 7.642 18.804 -2.274 1.00 76.94 111 SER A O 1
ATOM 902 N N . ASN A 1 112 ? 8.953 17.111 -3.004 1.00 76.06 112 ASN A N 1
ATOM 903 C CA . ASN A 1 112 ? 9.598 17.845 -4.081 1.00 76.06 112 ASN A CA 1
ATOM 904 C C . ASN A 1 112 ? 9.004 17.352 -5.400 1.00 76.06 112 ASN A C 1
ATOM 906 O O . ASN A 1 112 ? 8.950 16.149 -5.648 1.00 76.06 112 ASN A O 1
ATOM 910 N N . LYS A 1 113 ? 8.492 18.279 -6.212 1.00 81.75 113 LYS A N 1
ATOM 911 C CA . LYS A 1 113 ? 7.950 17.981 -7.540 1.00 81.75 113 LYS A CA 1
ATOM 912 C C . LYS A 1 113 ? 8.981 18.388 -8.581 1.00 81.75 113 LYS A C 1
ATOM 914 O O . LYS A 1 113 ? 8.951 19.512 -9.069 1.00 81.75 113 LYS A O 1
ATOM 919 N N . THR A 1 114 ? 9.897 17.482 -8.880 1.00 90.25 114 THR A N 1
ATOM 920 C CA . THR A 1 114 ? 10.836 17.616 -9.994 1.00 90.25 114 THR A CA 1
ATOM 921 C C . THR A 1 114 ? 10.537 16.534 -11.026 1.00 90.25 114 THR A C 1
ATOM 923 O O . THR A 1 114 ? 10.021 15.476 -10.651 1.00 90.25 114 THR A O 1
ATOM 926 N N . PRO A 1 115 ? 10.825 16.775 -12.315 1.00 94.00 115 PRO A N 1
ATOM 927 C CA . PRO A 1 115 ? 10.862 15.701 -13.298 1.00 94.00 115 PRO A CA 1
ATOM 928 C C . PRO A 1 115 ? 11.778 14.571 -12.820 1.00 94.00 115 PRO A C 1
ATOM 930 O O . PRO A 1 115 ? 12.768 14.831 -12.133 1.00 94.00 115 PRO A O 1
ATOM 933 N N . ILE A 1 116 ? 11.429 13.339 -13.181 1.00 94.44 116 ILE A N 1
ATOM 934 C CA . ILE A 1 116 ? 12.193 12.136 -12.852 1.00 94.44 116 ILE A CA 1
ATOM 935 C C . ILE A 1 116 ? 12.539 11.383 -14.136 1.00 94.44 116 ILE A C 1
ATOM 937 O O . ILE A 1 116 ? 11.775 11.399 -15.102 1.00 94.44 116 ILE A O 1
ATOM 941 N N . SER A 1 117 ? 13.690 10.728 -14.137 1.00 97.62 117 SER A N 1
ATOM 942 C CA . SER A 1 117 ? 14.132 9.799 -15.172 1.00 97.62 117 SER A CA 1
ATOM 943 C C . SER A 1 117 ? 13.601 8.391 -14.885 1.00 97.62 117 SER A C 1
ATOM 945 O O . SER A 1 117 ? 13.579 7.948 -13.736 1.00 97.62 117 SER A O 1
ATOM 947 N N . LEU A 1 118 ? 13.147 7.689 -15.926 1.00 98.19 118 LEU A N 1
ATOM 948 C CA . LEU A 1 118 ? 12.517 6.373 -15.807 1.00 98.19 118 LEU A CA 1
ATOM 949 C C . LEU A 1 118 ? 13.220 5.351 -16.696 1.00 98.19 118 LEU A C 1
ATOM 951 O O . LEU A 1 118 ? 13.437 5.612 -17.879 1.00 98.19 118 LEU A O 1
ATOM 955 N N . GLU A 1 119 ? 13.520 4.181 -16.142 1.00 98.62 119 GLU A N 1
ATOM 956 C CA . GLU A 1 119 ? 13.996 3.029 -16.911 1.00 98.62 119 GLU A CA 1
ATOM 957 C C . GLU A 1 119 ? 12.826 2.096 -17.248 1.00 98.62 119 GLU A C 1
ATOM 959 O O . GLU A 1 119 ? 12.008 1.784 -16.380 1.00 98.62 119 GLU A O 1
ATOM 964 N N . LEU A 1 120 ? 12.738 1.634 -18.496 1.00 98.31 120 LEU A N 1
ATOM 965 C CA . LEU A 1 120 ? 11.695 0.698 -18.916 1.00 98.31 120 LEU A CA 1
ATOM 966 C C . LEU A 1 120 ? 12.033 -0.735 -18.499 1.00 98.31 120 LEU A C 1
ATOM 968 O O . LEU A 1 120 ? 13.130 -1.220 -18.762 1.00 98.31 120 LEU A O 1
ATOM 972 N N . HIS A 1 121 ? 11.053 -1.427 -17.920 1.00 98.25 121 HIS A N 1
ATOM 973 C CA . HIS A 1 121 ? 11.153 -2.834 -17.531 1.00 98.25 121 HIS A CA 1
ATOM 974 C C . HIS A 1 121 ? 9.937 -3.613 -18.020 1.00 98.25 121 HIS A C 1
ATOM 976 O O . HIS A 1 121 ? 8.799 -3.218 -17.757 1.00 98.25 121 HIS A O 1
ATOM 982 N N . GLU A 1 122 ? 10.171 -4.736 -18.698 1.00 97.62 122 GLU A N 1
ATOM 983 C CA . GLU A 1 122 ? 9.095 -5.657 -19.062 1.00 97.62 122 GLU A CA 1
ATOM 984 C C . GLU A 1 122 ? 8.630 -6.389 -17.800 1.00 97.62 122 GLU A C 1
ATOM 986 O O . GLU A 1 122 ? 9.342 -7.225 -17.239 1.00 97.62 122 GLU A O 1
ATOM 991 N N . MET A 1 123 ? 7.460 -6.017 -17.287 1.00 95.56 123 MET A N 1
ATOM 992 C CA . MET A 1 123 ? 6.954 -6.515 -16.014 1.00 95.56 123 MET A CA 1
ATOM 993 C C . MET A 1 123 ? 5.437 -6.360 -15.936 1.00 95.56 123 MET A C 1
ATOM 995 O O . MET A 1 123 ? 4.878 -5.308 -16.240 1.00 95.56 123 MET A O 1
ATOM 999 N N . ILE A 1 124 ? 4.783 -7.392 -15.407 1.00 94.25 124 ILE A N 1
ATOM 1000 C CA . ILE A 1 124 ? 3.383 -7.349 -14.992 1.00 94.25 124 ILE A CA 1
ATOM 1001 C C . ILE A 1 124 ? 3.279 -7.684 -13.507 1.00 94.25 124 ILE A C 1
ATOM 1003 O O . ILE A 1 124 ? 3.950 -8.590 -13.005 1.00 94.25 124 ILE A O 1
ATOM 1007 N N . ARG A 1 125 ? 2.437 -6.948 -12.778 1.00 93.25 125 ARG A N 1
ATOM 1008 C CA . ARG A 1 125 ? 2.206 -7.204 -11.357 1.00 93.25 125 ARG A CA 1
ATOM 1009 C C . ARG A 1 125 ? 1.023 -8.162 -11.176 1.00 93.25 125 ARG A C 1
ATOM 1011 O O . ARG A 1 125 ? -0.083 -7.849 -11.622 1.00 93.25 125 ARG A O 1
ATOM 1018 N N . PRO A 1 126 ? 1.204 -9.303 -10.488 1.00 91.94 126 PRO A N 1
ATOM 1019 C CA . PRO A 1 126 ? 0.086 -10.156 -10.109 1.00 91.94 126 PRO A CA 1
ATOM 1020 C C . PRO A 1 126 ? -0.920 -9.376 -9.260 1.00 91.94 126 PRO A C 1
ATOM 1022 O O . PRO A 1 126 ? -0.524 -8.582 -8.404 1.00 91.94 126 PRO A O 1
ATOM 1025 N N . LEU A 1 127 ? -2.216 -9.607 -9.493 1.00 93.06 127 LEU A N 1
ATOM 1026 C CA . LEU A 1 127 ? -3.305 -8.941 -8.767 1.00 93.06 127 LEU A CA 1
ATOM 1027 C C . LEU A 1 127 ? -3.154 -7.406 -8.754 1.00 93.06 127 LEU A C 1
ATOM 1029 O O . LEU A 1 127 ? -3.354 -6.766 -7.724 1.00 93.06 127 LEU A O 1
ATOM 1033 N N . ALA A 1 128 ? -2.805 -6.798 -9.896 1.00 93.38 128 ALA A N 1
ATOM 1034 C CA . ALA A 1 128 ? -2.503 -5.365 -9.985 1.00 93.38 128 ALA A CA 1
ATOM 1035 C C . ALA A 1 128 ? -3.633 -4.442 -9.479 1.00 93.38 128 ALA A C 1
ATOM 1037 O O . ALA A 1 128 ? -3.367 -3.356 -8.962 1.00 93.38 128 ALA A O 1
ATOM 1038 N N . HIS A 1 129 ? -4.889 -4.887 -9.560 1.00 93.25 129 HIS A N 1
ATOM 1039 C CA . HIS A 1 129 ? -6.043 -4.163 -9.023 1.00 93.25 129 HIS A CA 1
ATOM 1040 C C . HIS A 1 129 ? -6.027 -4.046 -7.484 1.00 93.25 129 HIS A C 1
ATOM 1042 O O . HIS A 1 129 ? -6.645 -3.135 -6.932 1.00 93.25 129 HIS A O 1
ATOM 1048 N N . LEU A 1 130 ? -5.284 -4.914 -6.785 1.00 95.88 130 LEU A N 1
ATOM 1049 C CA . LEU A 1 130 ? -5.097 -4.863 -5.339 1.00 95.88 130 LEU A CA 1
ATOM 1050 C C . LEU A 1 130 ? -3.865 -4.033 -4.963 1.00 95.88 130 LEU A C 1
ATOM 1052 O O . LEU A 1 130 ? -2.785 -4.122 -5.556 1.00 95.88 130 LEU A O 1
ATOM 1056 N N . LYS A 1 131 ? -4.015 -3.250 -3.892 1.00 95.88 131 LYS A N 1
ATOM 1057 C CA . LYS A 1 131 ? -2.928 -2.491 -3.267 1.00 95.88 131 LYS A CA 1
ATOM 1058 C C . LYS A 1 131 ? -2.362 -3.285 -2.092 1.00 95.88 131 LYS A C 1
ATOM 1060 O O . LYS A 1 131 ? -2.727 -3.043 -0.943 1.00 95.88 131 LYS A O 1
ATOM 1065 N N . THR A 1 132 ? -1.514 -4.259 -2.403 1.00 95.19 132 THR A N 1
ATOM 1066 C CA . THR A 1 132 ? -0.940 -5.212 -1.443 1.00 95.19 132 THR A CA 1
ATOM 1067 C C . THR A 1 132 ? 0.451 -4.807 -0.974 1.00 95.19 132 THR A C 1
ATOM 1069 O O . THR A 1 132 ? 1.186 -4.153 -1.711 1.00 95.19 132 THR A O 1
ATOM 1072 N N . SER A 1 133 ? 0.867 -5.260 0.211 1.00 93.56 133 SER A N 1
ATOM 1073 C CA . SER A 1 133 ? 2.237 -5.040 0.711 1.00 93.56 133 SER A CA 1
ATOM 1074 C C . SER A 1 133 ? 3.284 -5.976 0.096 1.00 93.56 133 SER A C 1
ATOM 1076 O O . SER A 1 133 ? 4.472 -5.805 0.366 1.00 93.56 133 SER A O 1
ATOM 1078 N N . ALA A 1 134 ? 2.878 -6.930 -0.748 1.00 93.06 134 ALA A N 1
ATOM 1079 C CA . ALA A 1 134 ? 3.755 -7.771 -1.566 1.00 93.06 134 ALA A CA 1
ATOM 1080 C C . ALA A 1 134 ? 4.470 -6.958 -2.672 1.00 93.06 134 ALA A C 1
ATOM 1082 O O . ALA A 1 134 ? 4.214 -7.114 -3.862 1.00 93.06 134 ALA A O 1
ATOM 1083 N N . LEU A 1 135 ? 5.349 -6.042 -2.261 1.00 93.50 135 LEU A N 1
ATOM 1084 C CA . LEU A 1 135 ? 6.014 -5.065 -3.128 1.00 93.50 135 LEU A CA 1
ATOM 1085 C C . LEU A 1 135 ? 7.416 -5.498 -3.573 1.00 93.50 135 LEU A C 1
ATOM 1087 O O . LEU A 1 135 ? 8.069 -4.743 -4.287 1.00 93.50 135 LEU A O 1
ATOM 1091 N N . PHE A 1 136 ? 7.898 -6.672 -3.148 1.00 94.94 136 PHE A N 1
ATOM 1092 C CA . PHE A 1 136 ? 9.287 -7.087 -3.371 1.00 94.94 136 PHE A CA 1
ATOM 1093 C C . PHE A 1 136 ? 9.726 -6.993 -4.843 1.00 94.94 136 PHE A C 1
ATOM 1095 O O . PHE A 1 136 ? 10.713 -6.300 -5.082 1.00 94.94 136 PHE A O 1
ATOM 1102 N N . PRO A 1 137 ? 9.005 -7.568 -5.832 1.00 95.38 137 PRO A N 1
ATOM 1103 C CA . PRO A 1 137 ? 9.425 -7.470 -7.230 1.00 95.38 137 PRO A CA 1
ATOM 1104 C C . PRO A 1 137 ? 9.517 -6.016 -7.698 1.00 95.38 137 PRO A C 1
ATOM 1106 O O . PRO A 1 137 ? 10.539 -5.599 -8.223 1.00 95.38 137 PRO A O 1
ATOM 1109 N N . SER A 1 138 ? 8.496 -5.206 -7.408 1.00 96.62 138 SER A N 1
ATOM 1110 C CA . SER A 1 138 ? 8.456 -3.798 -7.809 1.00 96.62 138 SER A CA 1
ATOM 1111 C C . SER A 1 138 ? 9.568 -2.963 -7.165 1.00 96.62 138 SER A C 1
ATOM 1113 O O . SER A 1 138 ? 10.175 -2.123 -7.827 1.00 96.62 138 SER A O 1
ATOM 1115 N N . LEU A 1 139 ? 9.859 -3.192 -5.879 1.00 97.06 139 LEU A N 1
ATOM 1116 C CA . LEU A 1 139 ? 10.943 -2.507 -5.171 1.00 97.06 139 LEU A CA 1
ATOM 1117 C C . LEU A 1 139 ? 12.318 -2.957 -5.659 1.00 97.06 139 LEU A C 1
ATOM 1119 O O . LEU A 1 139 ? 13.224 -2.131 -5.738 1.00 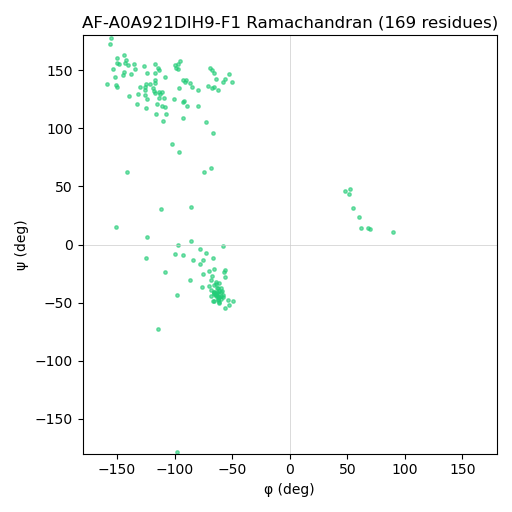97.06 139 LEU A O 1
ATOM 1123 N N . GLN A 1 140 ? 12.470 -4.232 -6.010 1.00 98.12 140 GLN A N 1
ATOM 1124 C CA . GLN A 1 140 ? 13.703 -4.735 -6.594 1.00 98.12 140 GLN A CA 1
ATOM 1125 C C . GLN A 1 140 ? 13.947 -4.114 -7.973 1.00 98.12 140 GLN A C 1
ATOM 1127 O O . GLN A 1 140 ? 15.063 -3.672 -8.236 1.00 98.12 140 GLN A O 1
ATOM 1132 N N . THR A 1 141 ? 12.916 -3.994 -8.814 1.00 98.19 141 THR A N 1
ATOM 1133 C CA . THR A 1 141 ? 13.024 -3.319 -10.115 1.00 98.19 141 THR A CA 1
ATOM 1134 C C . THR A 1 141 ? 13.400 -1.848 -9.952 1.00 98.19 141 THR A C 1
ATOM 1136 O O . THR A 1 141 ? 14.354 -1.395 -10.576 1.00 98.19 141 THR A O 1
ATOM 1139 N N . ARG A 1 142 ? 12.760 -1.121 -9.022 1.00 98.31 142 ARG A N 1
ATOM 1140 C CA . ARG A 1 142 ? 13.181 0.245 -8.657 1.00 98.31 142 ARG A CA 1
ATOM 1141 C C . ARG A 1 142 ? 14.658 0.306 -8.270 1.00 98.31 142 ARG A C 1
ATOM 1143 O O . ARG A 1 142 ? 15.376 1.189 -8.723 1.00 98.31 142 ARG A O 1
ATOM 1150 N N . ALA A 1 143 ? 15.107 -0.606 -7.409 1.00 98.56 143 ALA A N 1
ATOM 1151 C CA . ALA A 1 143 ? 16.486 -0.621 -6.936 1.00 98.56 143 ALA A CA 1
ATOM 1152 C C . ALA A 1 143 ? 17.489 -0.890 -8.070 1.00 98.56 143 ALA A C 1
ATOM 1154 O O . ALA A 1 143 ? 18.595 -0.357 -8.038 1.00 98.56 143 ALA A O 1
ATOM 1155 N N . ILE A 1 144 ? 17.118 -1.700 -9.066 1.00 98.50 144 ILE A N 1
ATOM 1156 C CA . ILE A 1 144 ? 17.921 -1.924 -10.276 1.00 98.50 144 ILE A CA 1
ATOM 1157 C C . ILE A 1 144 ? 18.012 -0.628 -11.086 1.00 98.50 144 ILE A C 1
ATOM 1159 O O . ILE A 1 144 ? 19.121 -0.190 -11.381 1.00 98.50 144 ILE A O 1
ATOM 1163 N N . SER A 1 145 ? 16.888 0.048 -11.334 1.00 98.56 145 SER A N 1
ATOM 1164 C CA . SER A 1 145 ? 16.879 1.321 -12.068 1.00 98.56 145 SER A CA 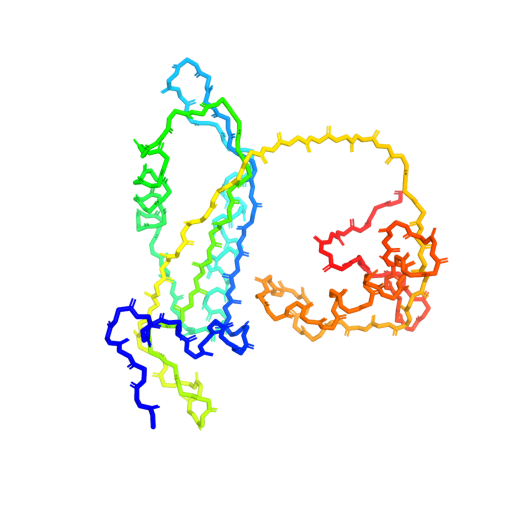1
ATOM 1165 C C . SER A 1 145 ? 17.700 2.412 -11.406 1.00 98.56 145 SER A C 1
ATOM 1167 O O . SER A 1 145 ? 18.480 3.097 -12.066 1.00 98.56 145 SER A O 1
ATOM 1169 N N . GLN A 1 146 ? 17.621 2.496 -10.082 1.00 98.44 146 GLN A N 1
ATOM 1170 C CA . GLN A 1 146 ? 18.434 3.417 -9.293 1.00 98.44 146 GLN A CA 1
ATOM 1171 C C . GLN A 1 146 ? 19.929 3.120 -9.389 1.00 98.44 146 GLN A C 1
ATOM 1173 O O . GLN A 1 146 ? 20.736 4.042 -9.482 1.00 98.44 146 GLN A O 1
ATOM 1178 N N . LYS A 1 147 ? 20.319 1.842 -9.430 1.00 98.50 147 LYS A N 1
ATOM 1179 C CA . LYS A 1 147 ? 21.717 1.453 -9.670 1.00 98.50 147 LYS A CA 1
ATOM 1180 C C . LYS A 1 147 ? 22.187 1.782 -11.090 1.00 98.50 147 LYS A C 1
ATOM 1182 O O . LYS A 1 147 ? 23.375 2.026 -11.269 1.00 98.50 147 LYS A O 1
ATOM 1187 N N . ASN A 1 148 ? 21.273 1.837 -12.056 1.00 98.50 148 ASN A N 1
ATOM 1188 C CA . ASN A 1 148 ? 21.551 2.211 -13.445 1.00 98.50 148 ASN A CA 1
ATOM 1189 C C . ASN A 1 148 ? 21.513 3.732 -13.692 1.00 98.50 148 ASN A C 1
ATOM 1191 O O . ASN A 1 148 ? 21.706 4.171 -14.822 1.00 98.50 148 ASN A O 1
ATOM 1195 N N . GLY A 1 149 ? 21.299 4.542 -12.649 1.00 98.19 149 GLY A N 1
ATOM 1196 C CA . GLY A 1 149 ? 21.316 6.005 -12.735 1.00 98.19 149 GLY A CA 1
ATOM 1197 C C . GLY A 1 149 ? 19.967 6.651 -13.061 1.00 98.19 149 GLY A C 1
ATOM 1198 O O . GLY A 1 149 ? 19.935 7.851 -13.322 1.00 98.19 149 GLY A O 1
ATOM 1199 N N . PHE A 1 150 ? 18.871 5.890 -13.026 1.00 98.62 150 PHE A N 1
ATOM 1200 C CA . PHE A 1 150 ? 17.507 6.408 -13.165 1.00 98.62 150 PHE A CA 1
ATOM 1201 C C . PHE A 1 150 ? 16.861 6.658 -11.796 1.00 98.62 150 PHE A C 1
ATOM 1203 O O . PHE A 1 150 ? 17.234 6.047 -10.798 1.00 98.62 150 PHE A O 1
ATOM 1210 N N . ASP A 1 151 ? 15.850 7.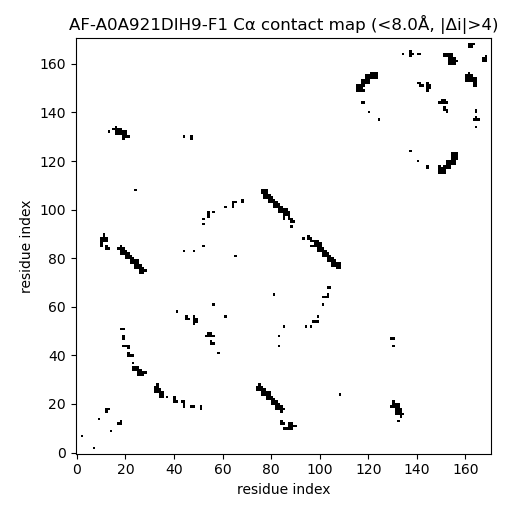520 -11.724 1.00 97.12 151 ASP A N 1
ATOM 1211 C CA . ASP A 1 151 ? 15.157 7.808 -10.460 1.00 97.12 151 ASP A CA 1
ATOM 1212 C C . ASP A 1 151 ? 14.185 6.684 -10.048 1.00 97.12 151 ASP A C 1
ATOM 1214 O O . ASP A 1 151 ? 14.034 6.377 -8.856 1.00 97.12 151 ASP A O 1
ATOM 1218 N N . ASP A 1 152 ? 13.513 6.067 -11.027 1.00 97.62 152 ASP A N 1
ATOM 1219 C CA . ASP A 1 152 ? 12.551 4.978 -10.821 1.00 97.62 152 ASP A CA 1
ATOM 1220 C C . ASP A 1 152 ? 12.410 4.086 -12.074 1.00 97.62 152 ASP A C 1
ATOM 1222 O O . ASP A 1 152 ? 13.008 4.343 -13.120 1.00 97.62 152 ASP A O 1
ATOM 1226 N N . ALA A 1 153 ? 11.597 3.036 -11.968 1.00 98.12 153 ALA A N 1
ATOM 1227 C CA . ALA A 1 153 ? 11.233 2.164 -13.083 1.00 98.12 153 ALA A CA 1
ATOM 1228 C C . ALA A 1 153 ? 9.852 2.518 -13.666 1.00 98.12 153 ALA A C 1
ATOM 1230 O O . ALA A 1 153 ? 8.972 3.018 -12.960 1.00 98.12 153 ALA A O 1
ATOM 1231 N N . LEU A 1 154 ? 9.642 2.190 -14.939 1.00 98.19 154 LEU A N 1
ATOM 1232 C CA . LEU A 1 154 ? 8.350 2.200 -15.621 1.00 98.19 154 LEU A CA 1
ATOM 1233 C C . LEU A 1 154 ? 8.086 0.818 -16.219 1.00 98.19 154 LEU A C 1
ATOM 1235 O O . LEU A 1 154 ? 8.902 0.295 -16.977 1.00 98.19 154 LEU A O 1
ATOM 1239 N N . PHE A 1 155 ? 6.948 0.222 -15.875 1.00 98.19 155 PHE A N 1
ATOM 1240 C CA . PHE A 1 155 ? 6.601 -1.117 -16.326 1.00 98.19 155 PHE A CA 1
ATOM 1241 C C . PHE A 1 155 ? 5.835 -1.084 -17.641 1.00 98.19 155 PHE A C 1
ATOM 1243 O O . PHE A 1 155 ? 4.951 -0.246 -17.857 1.00 98.19 155 PHE A O 1
ATOM 1250 N N . PHE A 1 156 ? 6.137 -2.055 -18.493 1.00 97.75 156 PHE A N 1
ATOM 1251 C CA . PHE A 1 156 ? 5.371 -2.335 -19.695 1.00 97.75 156 PHE A CA 1
ATOM 1252 C C . PHE A 1 156 ? 5.141 -3.837 -19.859 1.00 97.75 156 PHE A C 1
ATOM 1254 O O . PHE A 1 156 ? 5.893 -4.659 -19.337 1.00 97.75 156 PHE A O 1
ATOM 1261 N N . TYR A 1 157 ? 4.083 -4.188 -20.580 1.00 96.75 157 TYR A N 1
ATOM 1262 C CA . TYR A 1 157 ? 3.758 -5.563 -20.944 1.00 96.75 157 TYR A CA 1
ATOM 1263 C C . TYR A 1 157 ? 3.005 -5.562 -22.273 1.00 96.75 157 TYR A C 1
ATOM 1265 O O . TYR A 1 157 ? 2.160 -4.694 -22.485 1.00 96.75 157 TYR A O 1
ATOM 1273 N N . GLU A 1 158 ? 3.328 -6.488 -23.182 1.00 96.00 158 GLU A N 1
ATOM 1274 C CA . GLU A 1 158 ? 2.705 -6.573 -24.518 1.00 96.00 158 GLU A CA 1
ATOM 1275 C C . GLU A 1 158 ? 2.651 -5.212 -25.243 1.00 96.00 158 GLU A C 1
ATOM 1277 O O . GLU A 1 158 ? 1.620 -4.807 -25.774 1.00 96.00 158 GLU A O 1
ATOM 1282 N N . ASN A 1 159 ? 3.763 -4.469 -25.228 1.00 94.19 159 ASN A N 1
ATOM 1283 C CA . ASN A 1 159 ? 3.899 -3.121 -25.806 1.00 94.19 159 ASN A CA 1
ATOM 1284 C C . ASN A 1 159 ? 2.998 -2.030 -25.192 1.00 94.19 159 ASN A C 1
ATOM 1286 O O . ASN A 1 159 ? 2.886 -0.942 -25.756 1.00 94.19 159 ASN A O 1
ATOM 1290 N N . ASN A 1 160 ? 2.392 -2.276 -24.030 1.00 95.75 160 ASN A N 1
ATOM 1291 C CA . ASN A 1 160 ? 1.583 -1.299 -23.306 1.00 95.75 160 ASN A CA 1
ATOM 1292 C C . ASN A 1 160 ? 2.281 -0.863 -22.017 1.00 95.75 160 ASN A C 1
ATOM 1294 O O . ASN A 1 160 ? 2.697 -1.698 -21.214 1.00 95.75 160 ASN A O 1
ATOM 1298 N N . ILE A 1 161 ? 2.368 0.450 -21.790 1.00 97.44 161 ILE A N 1
ATOM 1299 C CA . ILE A 1 161 ? 2.796 1.001 -20.500 1.00 97.44 161 ILE A CA 1
ATOM 1300 C C . ILE A 1 161 ? 1.690 0.766 -19.469 1.00 97.44 161 ILE A C 1
ATOM 1302 O O . ILE A 1 161 ? 0.517 1.002 -19.754 1.00 97.44 161 ILE A O 1
ATOM 1306 N N . THR A 1 162 ? 2.060 0.335 -18.263 1.00 96.06 162 THR A N 1
ATOM 1307 C CA . THR A 1 162 ? 1.091 -0.002 -17.211 1.00 96.06 162 THR A CA 1
ATOM 1308 C C . THR A 1 162 ? 1.180 0.945 -16.013 1.00 96.06 162 THR A C 1
ATOM 1310 O O . THR A 1 162 ? 0.307 1.786 -15.796 1.00 96.06 162 THR A O 1
ATOM 1313 N N . GLU A 1 163 ? 2.231 0.821 -15.211 1.00 97.31 163 GLU A N 1
ATOM 1314 C CA . GLU A 1 163 ? 2.429 1.552 -13.962 1.00 97.31 163 GLU A CA 1
ATOM 1315 C C . GLU A 1 163 ? 3.920 1.627 -13.605 1.00 97.31 163 GLU A C 1
ATOM 1317 O O . GLU A 1 163 ? 4.761 1.009 -14.251 1.00 97.31 163 GLU A O 1
ATOM 1322 N N . GLY A 1 164 ? 4.266 2.395 -12.575 1.00 97.25 164 GLY A N 1
ATOM 1323 C CA . GLY A 1 164 ? 5.563 2.290 -11.915 1.00 97.25 164 GLY A CA 1
ATOM 1324 C C . GLY A 1 164 ? 5.480 1.444 -10.639 1.00 97.25 164 GLY A C 1
ATOM 1325 O O . GLY A 1 164 ? 4.400 0.997 -10.241 1.00 97.25 164 GLY A O 1
ATOM 1326 N N . PRO A 1 165 ? 6.590 1.282 -9.901 1.00 96.38 165 PRO A N 1
ATOM 1327 C CA . PRO A 1 165 ? 6.647 0.417 -8.721 1.00 96.38 165 PRO A CA 1
ATOM 1328 C C . PRO A 1 165 ? 5.639 0.710 -7.601 1.00 96.38 165 PRO A C 1
ATOM 1330 O O . PRO A 1 165 ? 5.360 -0.162 -6.778 1.00 96.38 165 PRO A O 1
ATOM 1333 N N . ALA A 1 166 ? 5.125 1.941 -7.509 1.00 93.56 166 ALA A N 1
ATOM 1334 C CA . ALA A 1 166 ? 4.156 2.330 -6.480 1.00 93.56 166 ALA A CA 1
ATOM 1335 C C . ALA A 1 166 ? 3.186 3.449 -6.915 1.00 93.56 166 ALA A C 1
ATOM 1337 O O . ALA A 1 166 ? 2.545 4.066 -6.055 1.00 93.56 166 ALA A O 1
ATOM 1338 N N . TRP A 1 167 ? 3.101 3.739 -8.214 1.00 94.38 167 TRP A N 1
ATOM 1339 C CA . TRP A 1 167 ? 2.376 4.881 -8.780 1.00 94.38 167 TRP A CA 1
ATOM 1340 C C . TRP A 1 167 ? 1.847 4.552 -10.182 1.00 94.38 167 TRP A C 1
ATOM 1342 O O . TRP A 1 167 ? 2.384 3.683 -10.856 1.00 94.38 167 TRP A O 1
ATOM 1352 N N . ASN A 1 168 ? 0.794 5.246 -10.613 1.00 94.44 168 ASN A N 1
ATOM 1353 C CA . ASN A 1 168 ? 0.226 5.122 -11.959 1.00 94.44 168 ASN A CA 1
ATOM 1354 C C . ASN A 1 168 ? 0.732 6.254 -12.860 1.00 94.44 168 ASN A C 1
ATOM 1356 O O . ASN A 1 168 ? 1.014 7.345 -12.360 1.00 94.44 168 ASN A O 1
ATOM 1360 N N . ILE A 1 169 ? 0.813 6.004 -14.167 1.00 94.38 169 ILE A N 1
ATOM 1361 C CA . ILE A 1 169 ? 1.201 7.003 -15.169 1.00 94.38 169 ILE A CA 1
ATOM 1362 C C . ILE A 1 169 ? -0.032 7.634 -15.832 1.00 94.38 169 ILE A C 1
ATOM 1364 O O . ILE A 1 169 ? -1.078 6.995 -15.942 1.00 94.38 169 ILE A O 1
ATOM 1368 N N . LEU A 1 170 ? 0.098 8.887 -16.267 1.00 92.69 170 LEU A N 1
ATOM 1369 C CA . LEU A 1 170 ? -0.879 9.605 -17.086 1.00 92.69 170 LEU A CA 1
ATOM 1370 C C . LEU A 1 170 ? -0.119 10.381 -18.176 1.00 92.69 170 LEU A C 1
ATOM 1372 O O . LEU A 1 170 ? 0.996 10.833 -17.905 1.00 92.69 170 LEU A O 1
ATOM 1376 N N . PHE A 1 171 ? -0.718 10.529 -19.360 1.00 89.94 171 PHE A N 1
ATOM 1377 C CA . PHE A 1 171 ? -0.156 11.225 -20.526 1.00 89.94 171 PHE A CA 1
ATOM 1378 C C . PHE A 1 171 ? -0.991 12.454 -20.884 1.00 89.94 171 PHE A C 1
ATOM 1380 O O . PHE A 1 171 ? -2.230 12.381 -20.709 1.00 89.94 171 PHE A O 1
#

Solvent-accessible surface area (backbone atoms only — not comparable to full-atom values): 10166 Å² total; per-residue (Å²): 138,81,79,59,88,88,68,68,75,70,33,58,20,67,80,66,18,56,30,34,42,40,73,49,56,39,33,44,59,94,93,36,84,46,53,80,65,48,67,60,47,51,49,54,41,33,52,41,30,31,75,73,54,75,44,67,75,54,71,65,61,55,49,50,50,49,52,57,59,58,71,75,56,93,68,57,50,31,37,36,35,42,36,43,33,40,66,58,61,40,90,94,46,69,82,75,47,86,49,71,43,80,48,74,51,74,42,82,61,83,86,83,91,67,93,76,49,70,36,82,39,88,50,81,65,83,67,67,93,48,53,50,59,62,42,63,68,38,51,51,48,27,53,52,21,42,74,73,74,25,72,28,35,36,25,24,51,97,94,37,80,66,33,36,67,88,47,79,74,85,133

Mean predicted aligned error: 5.32 Å

Nearest PDB structures (foldseek):
  6thq-assembly1_A  TM=8.226E-01  e=1.911E-07  Thermoproteus uzoniensis 768-20
  4tm5-assembly1_A-2  TM=7.915E-01  e=2.991E-07  Burkholderia thailandensis E264
  3lul-assembly1_A  TM=7.201E-01  e=1.577E-07  Legionella pneumophila subsp. pneumophila str. Philadelphia 1
  4tvi-assembly1_B  TM=7.605E-01  e=4.126E-06  Brucella abortus 2308
  4jxu-assembly2_B-2  TM=7.135E-01  e=1.149E-05  Sinorhizobium meliloti 1021

Foldseek 3Di:
DDDDPPPPQPAVCVVQLLKAKFKWKWFQDPNDIDTPPVVVRLVQRQVLCCVRAVDGDDPVLQVVQVVVVPVPDDDGMKIKMKMKTASHADPVCRRPGDDIDIHMDIDDDDDDDDDWFEAEDADDDPPVSTRTSNLVVLVVQQVVCVVVVTNFYWYDHPNHTAQHSRGRDDD

pLDDT: mean 90.84, std 13.49, range [33.5, 98.62]

Radius of gyration: 17.99 Å; Cα contacts (8 Å, |Δi|>4): 258; chains: 1; bounding box: 38×49×49 Å

Sequence (171 aa):
MFLTKEYSDISSAMLTGYSVFTTFTVENINNKIYVKAFELHIKRLKDNSEVLFGIIPTRTEIVAQITNFLSQKLYTKQLLRIAIYPKSFSISRPSEISEVQIVVTGREYNSNKTPISLELHEMIRPLAHLKTSALFPSLQTRAISQKNGFDDALFFYENNITEGPAWNILF

Secondary structure (DSSP, 8-state):
-PPPTTSTTS-HHHHHT--EEEEEEEEEETTEEEETTHHHHHHHHHHHHHHHHS----HHHHHHHHHHHHTTS--SEEEEEEEEEESS--TT-TT----EEEEEEEEE---------EEEEE---TTTTS-BS--HHHHHHHHHHHHTT-SEEEEEETTEE-B-SS-B---